Protein 3HNX (pdb70)

B-factor: mean 17.97, std 7.71, range [8.0, 51.41]

Sequence (108 aa):
HMSYADSSRNAVLTTNNGGRTLRAECRNADGNWVTSELDLDTIIGNNDGHFQWGGQNFTETAEDIRRFHPKEGAAEQQPILLRARLRRDCNGEFFHDRDVNLNRIQNVNGRLVVFQ

Foldseek 3Di:
DWFQLVFWDDWAADDQLQKIWIFGQFPVRDTAIEIDGVQCAWDQAQFAIDGRHGDQVVFWADWGWDCQDDPRGFTKIWTFGAGPVGDTDIYIDTRRQFHQYRNYTHHD

Secondary structure (DSSP, 8-state):
---GGGGEEEEEEETTTTEEEEEEE-TTS-EEEEEEEGGGTEEEETTEEEET--BGGGGEEEEEEEEEETTTTEEEEEEEEE-TTS-EEEEEEEGGGSEEETTEEE--

CATH classification: 2.30.60.10

Nearest PDB structures (foldseek):
  2kjl-assembly1_A  TM=9.595E-01  e=1.717E-17  unclassified
  2jzk-assembly1_A  TM=8.738E-01  e=2.189E-11  Tuber borchii
  2pys-assembly1_B  TM=9.000E-01  e=5.312E-09  Nostoc ellipsosporum
  2jzl-assembly1_A  TM=8.671E-01  e=6.240E-10  Neurospora crassa
  2yhh-assembly1_A  TM=8.633E-01  e=1.992E-07  Microcystis aeruginosa

Structure (mmCIF, N/CA/C/O backbone):
data_3HNX
#
_entry.id   3HNX
#
_cell.length_a   45.506
_cell.length_b   46.204
_cell.length_c   50.377
_cell.angle_alpha   90.00
_cell.angle_beta   90.00
_cell.angle_gamma   90.00
#
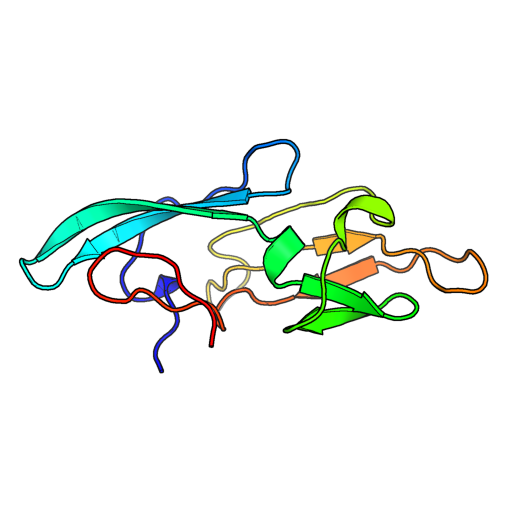_symmetry.space_group_name_H-M   'P 21 21 21'
#
loop_
_entity.id
_entity.type
_entity.pdbx_description
1 polymer 'Cyanovirin-N-like protein'
2 water water
#
loop_
_atom_site.group_PDB
_atom_site.id
_atom_site.type_symbol
_atom_site.label_atom_id
_atom_site.label_alt_id
_atom_site.label_comp_id
_atom_site.label_asym_id
_atom_site.label_entity_id
_atom_site.label_seq_id
_atom_site.pdbx_PDB_ins_code
_atom_site.Cartn_x
_atom_site.Cartn_y
_atom_site.Cartn_z
_atom_site.occupancy
_atom_site.B_iso_or_equiv
_atom_site.auth_seq_id
_atom_site.auth_comp_id
_atom_site.auth_asym_id
_atom_site.auth_atom_id
_atom_site.pdbx_PDB_model_num
ATOM 1 N N . HIS A 1 3 ? -16.432 28.950 2.093 1.00 37.52 0 HIS A N 1
ATOM 2 C CA . HIS A 1 3 ? -15.071 28.331 1.990 1.00 36.22 0 HIS A CA 1
ATOM 3 C C . HIS A 1 3 ? -14.571 27.749 3.317 1.00 36.37 0 HIS A C 1
ATOM 4 O O . HIS A 1 3 ? -14.762 26.560 3.601 1.00 38.48 0 HIS A O 1
ATOM 11 N N . MET A 1 4 ? -13.896 28.581 4.105 1.00 34.54 1 MET A N 1
ATOM 12 C CA . MET A 1 4 ? -13.195 28.133 5.306 1.00 32.13 1 MET A CA 1
ATOM 13 C C . MET A 1 4 ? -11.986 27.241 5.027 1.00 27.82 1 MET A C 1
ATOM 14 O O . MET A 1 4 ? -12.133 26.110 4.576 1.00 26.23 1 MET A O 1
ATOM 19 N N . SER A 1 5 ? -10.810 27.721 5.416 1.00 25.91 2 SER A N 1
ATOM 20 C CA . SER A 1 5 ? -9.605 26.899 5.470 1.00 22.17 2 SER A CA 1
ATOM 21 C C . SER A 1 5 ? -9.840 25.578 6.234 1.00 19.16 2 SER A C 1
ATOM 22 O O . SER A 1 5 ? -10.448 25.580 7.309 1.00 19.57 2 SER A O 1
ATOM 25 N N . TYR A 1 6 ? -9.299 24.464 5.735 1.00 16.79 3 TYR A N 1
ATOM 26 C CA . TYR A 1 6 ? -9.272 23.230 6.541 1.00 14.78 3 TYR A CA 1
ATOM 27 C C . TYR A 1 6 ? -8.664 23.523 7.914 1.00 13.28 3 TYR A C 1
ATOM 28 O O . TYR A 1 6 ? -9.013 22.890 8.891 1.00 13.46 3 TYR A O 1
ATOM 37 N N . ALA A 1 7 ? -7.749 24.484 7.992 1.00 14.08 4 ALA A N 1
ATOM 38 C CA . ALA A 1 7 ? -6.996 24.655 9.230 1.00 14.97 4 ALA A CA 1
ATOM 39 C C . ALA A 1 7 ? -7.877 25.198 10.344 1.00 16.62 4 ALA A C 1
ATOM 40 O O . ALA A 1 7 ? -7.563 24.996 11.512 1.00 20.50 4 ALA A O 1
ATOM 42 N N . ASP A 1 8 ? -9.042 25.744 9.987 1.00 15.36 5 ASP A N 1
ATOM 43 C CA . ASP A 1 8 ? -9.976 26.286 10.981 1.00 16.47 5 ASP A CA 1
ATOM 44 C C . ASP A 1 8 ? -10.763 25.208 11.712 1.00 16.17 5 ASP A C 1
ATOM 45 O O . ASP A 1 8 ? -11.436 25.492 12.713 1.00 18.65 5 ASP A O 1
ATOM 50 N N . SER A 1 9 ? -10.683 23.975 11.224 1.00 14.19 6 SER A N 1
ATOM 51 C CA . SER A 1 9 ? -11.464 22.876 11.799 1.00 14.91 6 SER A CA 1
ATOM 52 C C . SER A 1 9 ? -10.653 21.582 11.769 1.00 14.06 6 SER A C 1
ATOM 53 O O . SER A 1 9 ? -11.207 20.482 11.798 1.00 15.12 6 SER A O 1
ATOM 56 N N . SER A 1 10 ? -9.337 21.726 11.782 1.00 15.13 7 SER A N 1
ATOM 57 C CA . SER A 1 10 ? -8.454 20.577 11.744 1.00 14.05 7 SER A CA 1
ATOM 58 C C . SER A 1 10 ? -7.360 20.803 12.759 1.00 14.33 7 SER A C 1
ATOM 59 O O . SER A 1 10 ? -7.174 21.917 13.256 1.00 17.23 7 SER A O 1
ATOM 62 N N . ARG A 1 11 ? -6.586 19.765 13.021 1.00 13.82 8 ARG A N 1
ATOM 63 C CA . ARG A 1 11 ? -5.464 19.890 13.941 1.00 14.13 8 ARG A CA 1
ATOM 64 C C . ARG A 1 11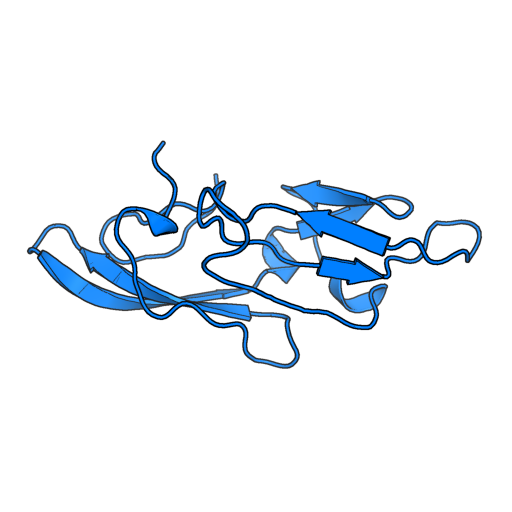 ? -4.353 18.931 13.539 1.00 13.54 8 ARG A C 1
ATOM 65 O O . ARG A 1 11 ? -4.576 17.976 12.766 1.00 14.28 8 ARG A O 1
ATOM 73 N N . ASN A 1 12 ? -3.171 19.194 14.076 1.00 13.49 9 ASN A N 1
ATOM 74 C CA . ASN A 1 12 ? -2.033 18.292 13.964 1.00 13.18 9 ASN A CA 1
ATOM 75 C C . ASN A 1 12 ? -1.559 18.041 12.528 1.00 12.75 9 ASN A C 1
ATOM 76 O O . ASN A 1 12 ? -0.962 17.016 12.232 1.00 14.41 9 ASN A O 1
ATOM 81 N N . ALA A 1 13 ? -1.737 19.016 11.651 1.00 11.74 10 ALA A N 1
ATOM 82 C CA . ALA A 1 13 ? -1.383 18.796 10.256 1.00 11.23 10 ALA A CA 1
ATOM 83 C C . ALA A 1 13 ? 0.127 18.643 10.078 1.00 10.56 10 ALA A C 1
ATOM 84 O O . ALA A 1 13 ? 0.915 19.372 10.689 1.00 11.19 10 ALA A O 1
ATOM 86 N N . VAL A 1 14 ? 0.518 17.703 9.223 1.00 10.14 11 VAL A N 1
ATOM 87 C CA . VAL A 1 14 ? 1.921 17.497 8.859 1.00 10.21 11 VAL A CA 1
ATOM 88 C C . VAL A 1 14 ? 1.982 17.104 7.391 1.00 8.93 11 VAL A C 1
ATOM 89 O O . VAL A 1 14 ? 0.975 16.685 6.814 1.00 10.77 11 VAL A O 1
ATOM 93 N N . LEU A 1 15 ? 3.165 17.183 6.785 1.00 9.13 12 LEU A N 1
ATOM 94 C CA . LEU A 1 15 ? 3.381 16.476 5.534 1.00 10.20 12 LEU A CA 1
ATOM 95 C C . LEU A 1 15 ? 3.924 15.086 5.789 1.00 11.11 12 LEU A C 1
ATOM 96 O O . LEU A 1 15 ? 4.563 14.842 6.811 1.00 12.90 12 LEU A O 1
ATOM 101 N N A THR A 1 16 ? 3.750 14.208 4.809 0.50 10.36 13 THR A N 1
ATOM 102 N N B THR A 1 16 ? 3.613 14.157 4.886 0.50 12.22 13 THR A N 1
ATOM 103 C CA A THR A 1 16 ? 4.321 12.876 4.854 0.50 11.57 13 THR A CA 1
ATOM 104 C CA B THR A 1 16 ? 4.236 12.837 4.875 0.50 13.77 13 THR A CA 1
ATOM 105 C C A THR A 1 16 ? 4.561 12.425 3.411 0.50 11.42 13 THR A C 1
ATOM 106 C C B THR A 1 16 ? 4.757 12.541 3.470 0.50 13.11 13 THR A C 1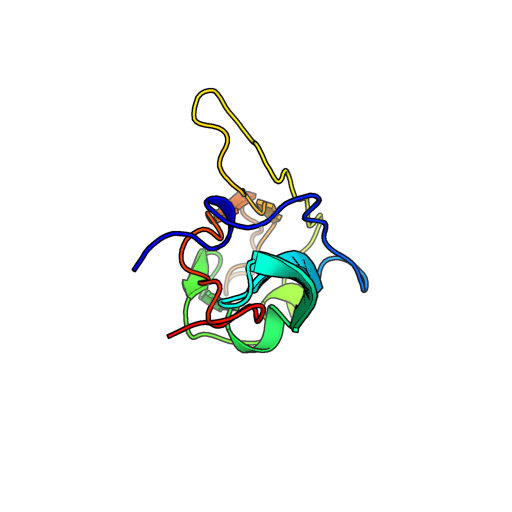
ATOM 107 O O A THR A 1 16 ? 4.291 13.176 2.463 0.50 10.46 13 THR A O 1
ATOM 108 O O B THR A 1 16 ? 4.704 13.397 2.582 0.50 11.45 13 THR A O 1
ATOM 115 N N A ASN A 1 17 ? 5.135 11.240 3.246 0.50 11.86 14 ASN A N 1
ATOM 116 N N B ASN A 1 17 ? 5.230 11.318 3.260 0.50 13.94 14 ASN A N 1
ATOM 117 C CA A ASN A 1 17 ? 5.545 10.747 1.928 0.50 12.87 14 ASN A CA 1
ATOM 118 C CA B ASN A 1 17 ? 5.474 10.820 1.909 0.50 15.12 14 ASN A CA 1
ATOM 119 C C A ASN A 1 17 ? 6.509 11.676 1.208 0.50 13.29 14 ASN A C 1
ATOM 120 C C B ASN A 1 17 ? 6.511 11.682 1.192 0.50 14.90 14 ASN A C 1
ATOM 121 O O A ASN A 1 17 ? 6.297 12.046 0.056 0.50 14.16 14 ASN A O 1
ATOM 122 O O B ASN A 1 17 ? 6.354 12.013 0.020 0.50 15.49 14 ASN A O 1
ATOM 131 N N . GLY A 1 18 ? 7.541 12.104 1.923 1.00 15.09 15 GLY A N 1
ATOM 132 C CA . GLY A 1 18 ? 8.593 12.923 1.337 1.00 16.59 15 GLY A CA 1
ATOM 133 C C . GLY A 1 18 ? 8.167 14.345 1.016 1.00 16.31 15 GLY A C 1
ATOM 134 O O . GLY A 1 18 ? 8.760 15.002 0.171 1.00 20.58 15 GLY A O 1
ATOM 135 N N . GLY A 1 19 ? 7.158 14.839 1.720 1.00 16.86 16 GLY A N 1
ATOM 136 C CA . GLY A 1 19 ? 6.660 16.190 1.514 1.00 16.13 16 GLY A CA 1
ATOM 137 C C . GLY A 1 19 ? 5.580 16.275 0.450 1.00 14.00 16 GLY A C 1
ATOM 138 O O . GLY A 1 19 ? 5.173 17.363 0.073 1.00 17.83 16 GLY A O 1
ATOM 139 N N . ARG A 1 20 ? 5.041 15.122 0.043 1.00 13.35 17 ARG A N 1
ATOM 140 C CA . ARG A 1 20 ? 4.081 15.061 -1.052 1.00 13.94 17 ARG A CA 1
ATOM 141 C C . ARG A 1 20 ? 2.615 15.054 -0.606 1.00 11.70 17 ARG A C 1
ATOM 142 O O . ARG A 1 20 ? 1.729 15.383 -1.381 1.00 14.88 17 ARG A O 1
ATOM 150 N N . THR A 1 21 ? 2.363 14.651 0.634 1.00 10.34 18 THR A N 1
ATOM 151 C CA . THR A 1 21 ? 1.016 14.368 1.131 1.00 10.45 18 THR A CA 1
ATOM 152 C C . THR A 1 21 ? 0.736 15.190 2.372 1.00 9.28 18 THR A C 1
ATOM 153 O O . THR A 1 21 ? 1.556 15.211 3.306 1.00 10.64 18 THR A O 1
ATOM 157 N N . LEU A 1 22 ? -0.373 15.928 2.365 1.00 8.89 19 LEU A N 1
ATOM 158 C CA . LEU A 1 22 ? -0.844 16.576 3.584 1.00 8.46 19 LEU A CA 1
ATOM 159 C C . LEU A 1 22 ? -1.676 15.588 4.403 1.00 8.00 19 LEU A C 1
ATOM 160 O O . LEU A 1 22 ? -2.558 14.928 3.847 1.00 10.15 19 LEU A O 1
ATOM 165 N N . ARG A 1 23 ? -1.380 15.474 5.691 1.00 8.91 20 ARG A N 1
ATOM 166 C CA . ARG A 1 23 ? -2.131 14.565 6.571 1.00 9.83 20 ARG A CA 1
ATOM 167 C C . ARG A 1 23 ? -2.577 15.399 7.760 1.00 9.40 20 ARG A C 1
ATOM 168 O O . ARG A 1 23 ? -1.759 16.078 8.369 1.00 11.34 20 ARG A O 1
ATOM 176 N N . ALA A 1 24 ? -3.871 15.361 8.077 1.00 9.14 21 ALA A N 1
ATOM 177 C CA . ALA A 1 24 ? -4.411 16.165 9.183 1.00 10.28 21 ALA A CA 1
ATOM 178 C C . ALA A 1 24 ? -5.529 15.434 9.898 1.00 11.41 21 ALA A C 1
ATOM 179 O O . ALA A 1 24 ? -6.117 14.499 9.366 1.00 11.82 21 ALA A O 1
ATOM 181 N N . GLU A 1 25 ? -5.851 15.889 11.102 1.00 11.84 22 GLU A N 1
ATOM 182 C CA . GLU A 1 25 ? -7.041 15.409 11.797 1.00 13.37 22 GLU A CA 1
ATOM 183 C C . GLU A 1 25 ? -8.150 16.449 11.635 1.00 12.79 22 GLU A C 1
ATOM 184 O O . GLU A 1 25 ? -7.941 17.617 11.969 1.00 14.96 22 GLU A O 1
ATOM 190 N N . CYS A 1 26 ? -9.250 16.068 10.977 1.00 14.07 23 CYS A N 1
ATOM 191 C CA . CYS A 1 26 ? -10.278 17.016 10.535 1.00 15.71 23 CYS A CA 1
ATOM 192 C C . CYS A 1 26 ? -11.572 16.697 11.288 1.00 15.03 23 CYS A C 1
ATOM 193 O O . CYS A 1 26 ? -12.013 15.538 11.313 1.00 17.21 23 CYS A O 1
ATOM 196 N N . ARG A 1 27 ? -12.207 17.706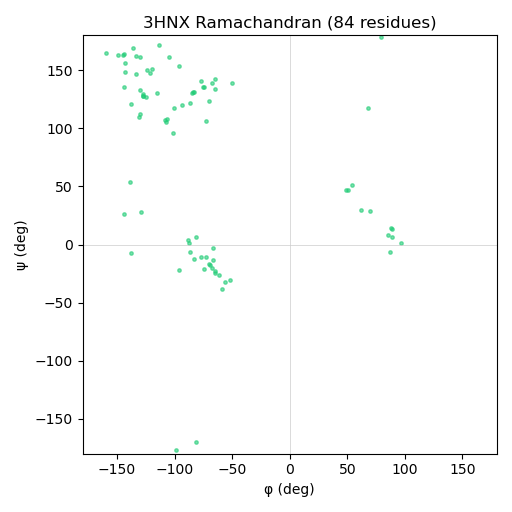 11.878 1.00 14.27 24 ARG A N 1
ATOM 197 C CA . ARG A 1 27 ? -13.462 17.467 12.580 1.00 15.06 24 ARG A CA 1
ATOM 198 C C . ARG A 1 27 ? -14.570 17.264 11.559 1.00 15.35 24 ARG A C 1
ATOM 199 O O . ARG A 1 27 ? -14.665 18.004 10.592 1.00 17.41 24 ARG A O 1
ATOM 207 N N . ASN A 1 28 ? -15.419 16.258 11.761 1.00 15.44 25 ASN A N 1
ATOM 208 C CA . ASN A 1 28 ? -16.529 16.031 10.820 1.00 17.21 25 ASN A CA 1
ATOM 209 C C . ASN A 1 28 ? -17.851 16.602 11.325 1.00 18.64 25 ASN A C 1
ATOM 210 O O . ASN A 1 28 ? -17.879 17.270 12.362 1.00 20.26 25 ASN A O 1
ATOM 215 N N . ALA A 1 29 ? -18.930 16.392 10.567 1.00 19.94 26 ALA A N 1
ATOM 216 C CA . ALA A 1 29 ? -20.211 17.015 10.890 1.00 21.83 26 ALA A CA 1
ATOM 217 C C . ALA A 1 29 ? -20.903 16.395 12.106 1.00 22.26 26 ALA A C 1
ATOM 218 O O . ALA A 1 29 ? -21.829 17.002 12.655 1.00 24.10 26 ALA A O 1
ATOM 220 N N . ASP A 1 30 ? -20.384 15.260 12.578 1.00 22.34 27 ASP A N 1
ATOM 221 C CA . ASP A 1 30 ? -20.800 14.644 13.845 1.00 23.91 27 ASP A CA 1
ATOM 222 C C . ASP A 1 30 ? -19.993 15.227 15.009 1.00 24.85 27 ASP A C 1
ATOM 223 O O . ASP A 1 30 ? -20.235 14.906 16.178 1.00 26.99 27 ASP A O 1
ATOM 228 N N . GLY A 1 31 ? -19.001 16.050 14.684 1.00 24.19 28 GLY A N 1
ATOM 229 C CA . GLY A 1 31 ? -18.093 16.586 15.691 1.00 23.90 28 GLY A CA 1
ATOM 230 C C . GLY A 1 31 ? -16.901 15.715 16.053 1.00 24.34 28 GLY A C 1
ATOM 231 O O . GLY A 1 31 ? -16.164 16.038 16.987 1.00 25.92 28 GLY A O 1
ATOM 232 N N . ASN A 1 32 ? -16.687 14.627 15.310 1.00 21.56 29 ASN A N 1
ATOM 233 C CA . ASN A 1 32 ? -15.599 13.703 15.601 1.00 22.88 29 ASN A CA 1
ATOM 234 C C . ASN A 1 32 ? -14.381 14.012 14.739 1.00 21.16 29 ASN A C 1
ATOM 235 O O . ASN A 1 32 ? -14.520 14.535 13.641 1.00 20.37 29 ASN A O 1
ATOM 240 N N . TRP A 1 33 ? -13.204 13.652 15.236 1.00 21.09 30 TRP A N 1
ATOM 241 C CA . TRP A 1 33 ? -11.955 13.799 14.487 1.00 19.47 30 TRP A CA 1
ATOM 242 C C . TRP A 1 33 ? -11.680 12.628 13.552 1.00 20.87 30 TRP A C 1
ATOM 243 O O . TRP A 1 33 ? -11.697 11.465 13.967 1.00 24.13 30 TRP A O 1
ATOM 254 N N . VAL A 1 34 ? -11.368 12.957 12.303 1.00 18.81 31 VAL A N 1
ATOM 255 C CA . VAL A 1 34 ? -11.172 11.968 11.263 1.00 17.66 31 VAL A CA 1
ATOM 256 C C . VAL A 1 34 ? -9.812 12.264 10.621 1.00 15.39 31 VAL A C 1
ATOM 257 O O . VAL A 1 34 ? -9.550 13.390 10.182 1.00 15.96 31 VAL A O 1
ATOM 261 N N . THR A 1 35 ? -8.948 11.259 10.523 1.00 13.72 32 THR A N 1
ATOM 262 C CA . THR A 1 35 ? -7.651 11.489 9.896 1.00 14.75 32 THR A CA 1
ATOM 263 C C . THR A 1 35 ? -7.794 11.389 8.397 1.00 14.94 32 THR A C 1
ATOM 264 O O . THR A 1 35 ? -8.408 10.436 7.886 1.00 17.94 32 THR A O 1
ATOM 268 N N . SER A 1 36 ? -7.248 12.379 7.704 1.00 12.06 33 SER A N 1
ATOM 269 C CA . SER A 1 36 ? -7.462 12.553 6.259 1.00 12.96 33 SER A CA 1
ATOM 270 C C . SER A 1 36 ? -6.097 12.807 5.638 1.00 11.95 33 SER A C 1
ATOM 271 O O . SER A 1 36 ? -5.247 13.470 6.254 1.00 12.16 33 SER A O 1
ATOM 274 N N . GLU A 1 37 ? -5.916 12.341 4.406 1.00 11.93 34 GLU A N 1
ATOM 275 C CA . GLU A 1 37 ? -4.754 12.682 3.601 1.00 12.16 34 GLU A CA 1
ATOM 276 C C . GLU A 1 37 ? -5.180 13.286 2.279 1.00 11.61 34 GLU A C 1
ATOM 277 O O . GLU A 1 37 ? -6.210 12.896 1.709 1.00 12.86 34 GLU A O 1
ATOM 283 N N . LEU A 1 38 ? -4.331 14.157 1.743 1.00 10.62 35 LEU A N 1
ATOM 284 C CA . LEU A 1 38 ? -4.512 14.704 0.404 1.00 10.57 35 LEU A CA 1
ATOM 285 C C . LEU A 1 38 ? -3.152 14.735 -0.293 1.00 10.64 35 LEU A C 1
ATOM 286 O O . LEU A 1 38 ? -2.206 15.314 0.231 1.00 11.52 35 LEU A O 1
ATOM 291 N N . ASP A 1 39 ? -3.052 14.040 -1.420 1.00 11.00 36 ASP A N 1
ATOM 292 C CA . ASP A 1 39 ? -1.842 13.995 -2.232 1.00 11.53 36 ASP A CA 1
ATOM 293 C C . ASP A 1 39 ? -1.675 15.345 -2.936 1.00 10.64 36 ASP A C 1
ATOM 294 O O . ASP A 1 39 ? -2.419 15.669 -3.849 1.00 12.63 36 ASP A O 1
ATOM 299 N N . LEU A 1 40 ? -0.729 16.155 -2.476 1.00 10.33 37 LEU A N 1
ATOM 300 C CA . LEU A 1 40 ? -0.587 17.505 -3.005 1.00 10.37 37 LEU A CA 1
ATOM 301 C C . LEU A 1 40 ? -0.195 17.534 -4.477 1.00 10.44 37 LEU A C 1
ATOM 302 O O . LEU A 1 40 ? -0.479 18.509 -5.172 1.00 11.24 37 LEU A O 1
ATOM 307 N N . ASP A 1 41 ? 0.442 16.473 -4.962 1.00 10.83 38 ASP A N 1
ATOM 308 C CA . ASP A 1 41 ? 0.774 16.413 -6.384 1.00 11.91 38 ASP A CA 1
ATOM 309 C C . ASP A 1 41 ? -0.456 16.317 -7.285 1.00 11.67 38 ASP A C 1
ATOM 310 O O . ASP A 1 41 ? -0.351 16.542 -8.485 1.00 14.69 38 ASP A O 1
ATOM 315 N N . THR A 1 42 ? -1.620 16.035 -6.715 1.00 11.70 39 THR A N 1
ATOM 316 C CA . THR A 1 42 ? -2.826 15.981 -7.538 1.00 13.07 39 THR A CA 1
ATOM 317 C C . THR A 1 42 ? -3.432 17.372 -7.765 1.00 13.59 39 THR A C 1
ATOM 318 O O . THR A 1 42 ? -4.301 17.534 -8.620 1.00 15.71 39 THR A O 1
ATOM 322 N N . ILE A 1 43 ? -2.972 18.367 -7.005 1.00 11.70 40 ILE A N 1
ATOM 323 C CA . ILE A 1 43 ? -3.631 19.666 -6.974 1.00 12.35 40 ILE A CA 1
ATOM 324 C C . ILE A 1 43 ? -2.691 20.868 -6.989 1.00 11.65 40 ILE A C 1
ATOM 325 O O . ILE A 1 43 ? -3.155 21.993 -7.112 1.00 13.19 40 ILE A O 1
ATOM 330 N N . ILE A 1 44 ? -1.381 20.625 -6.886 1.00 11.45 41 ILE A N 1
ATOM 331 C CA . ILE A 1 44 ? -0.405 21.701 -6.970 1.00 11.11 41 ILE A CA 1
ATOM 332 C C . ILE A 1 44 ? 0.632 21.366 -8.017 1.00 11.28 41 ILE A C 1
ATOM 333 O O . ILE A 1 44 ? 1.245 20.291 -7.972 1.00 11.89 41 ILE A O 1
ATOM 338 N N . GLY A 1 45 ? 0.874 22.320 -8.914 1.00 10.85 42 GLY A N 1
ATOM 339 C CA . GLY A 1 45 ? 1.935 22.200 -9.895 1.00 12.02 42 GLY A CA 1
ATOM 340 C C . GLY A 1 45 ? 3.052 23.209 -9.681 1.00 10.59 42 GLY A C 1
ATOM 341 O O . GLY A 1 45 ? 2.931 24.140 -8.890 1.00 11.89 42 GLY A O 1
ATOM 342 N N . ASN A 1 46 ? 4.122 23.035 -10.446 1.00 11.87 43 ASN A N 1
ATOM 343 C CA . ASN A 1 46 ? 5.167 24.038 -10.583 1.00 12.80 43 ASN A CA 1
ATOM 344 C C . ASN A 1 46 ? 5.066 24.637 -11.982 1.00 13.44 43 ASN A C 1
ATOM 345 O O . ASN A 1 46 ? 5.367 23.969 -12.969 1.00 15.02 43 ASN A O 1
ATOM 350 N N . ASN A 1 47 ? 4.588 25.872 -12.056 1.00 13.15 44 ASN A N 1
ATOM 351 C CA . ASN A 1 47 ? 4.440 26.572 -13.313 1.00 13.81 44 ASN A CA 1
ATOM 352 C C . ASN A 1 47 ? 5.603 27.554 -13.454 1.00 12.76 44 ASN A C 1
ATOM 353 O O . ASN A 1 47 ? 5.565 28.630 -12.876 1.00 12.96 44 ASN A O 1
ATOM 358 N N . ASP A 1 48 ? 6.658 27.149 -14.162 1.00 13.43 45 ASP A N 1
ATOM 359 C CA . ASP A 1 48 ? 7.803 28.020 -14.434 1.00 13.03 45 ASP A CA 1
ATOM 360 C C . ASP A 1 48 ? 8.319 28.665 -13.152 1.00 11.57 45 ASP A C 1
ATOM 361 O O . ASP A 1 48 ? 8.605 29.866 -13.109 1.00 13.02 45 ASP A O 1
ATOM 366 N N . GLY A 1 49 ? 8.475 27.840 -12.116 1.00 10.94 46 GLY A N 1
ATOM 367 C CA . GLY A 1 49 ? 9.076 28.286 -10.870 1.00 10.84 46 GLY A CA 1
ATOM 368 C C . GLY A 1 49 ? 8.125 28.881 -9.843 1.00 10.22 46 GLY A C 1
ATOM 369 O O . GLY A 1 49 ? 8.597 29.346 -8.799 1.00 11.67 46 GLY A O 1
ATOM 370 N N . HIS A 1 50 ? 6.819 28.828 -10.108 1.00 11.71 47 HIS A N 1
ATOM 371 C CA . HIS A 1 50 ? 5.795 29.279 -9.159 1.00 11.20 47 HIS A CA 1
ATOM 372 C C . HIS A 1 50 ? 4.819 28.158 -8.812 1.00 11.14 47 HIS A C 1
ATOM 373 O O . HIS A 1 50 ? 4.468 27.349 -9.661 1.00 12.34 47 HIS A O 1
ATOM 380 N N . PHE A 1 51 ? 4.306 28.154 -7.584 1.00 11.44 48 PHE A N 1
ATOM 381 C CA . PHE A 1 51 ? 3.264 27.197 -7.242 1.00 11.17 48 PHE A CA 1
ATOM 382 C C . PHE A 1 51 ? 2.014 27.500 -8.070 1.00 11.29 48 PHE A C 1
ATOM 383 O O . PHE A 1 51 ? 1.665 28.661 -8.248 1.00 14.63 48 PHE A O 1
ATOM 391 N N . GLN A 1 52 ? 1.315 26.460 -8.509 1.00 12.67 49 GLN A N 1
ATOM 392 C CA . GLN A 1 52 ? 0.079 26.616 -9.260 1.00 12.92 49 GLN A CA 1
ATOM 393 C C . GLN A 1 52 ? -1.022 25.723 -8.663 1.00 12.44 49 GLN A C 1
ATOM 394 O O . GLN A 1 52 ? -0.998 24.491 -8.829 1.00 13.50 49 GLN A O 1
ATOM 400 N N . TRP A 1 53 ? -2.016 26.345 -8.028 1.00 13.22 50 TRP A N 1
ATOM 401 C CA . TRP A 1 53 ? -3.198 25.621 -7.584 1.00 14.37 50 TRP A CA 1
ATOM 402 C C . TRP A 1 53 ? -3.933 25.116 -8.811 1.00 15.00 50 TRP A C 1
ATOM 403 O O . TRP A 1 53 ? -4.158 25.886 -9.744 1.00 15.61 50 TRP A O 1
ATOM 414 N N . GLY A 1 54 ? -4.347 23.851 -8.797 1.00 14.15 51 GLY A N 1
ATOM 415 C CA . GLY A 1 54 ? -4.985 23.246 -9.959 1.00 15.41 51 GLY A CA 1
ATOM 416 C C . GLY A 1 54 ? -3.997 22.644 -10.944 1.00 15.08 51 GLY A C 1
ATOM 417 O O . GLY A 1 54 ? -4.401 21.994 -11.904 1.00 18.19 51 GLY A O 1
ATOM 418 N N . GLY A 1 55 ? -2.701 22.854 -10.713 1.00 14.81 52 GLY A N 1
ATOM 419 C CA . GLY A 1 55 ? -1.688 22.129 -11.452 1.00 14.15 52 GLY A CA 1
ATOM 420 C C . GLY A 1 55 ? -1.466 20.751 -10.850 1.00 13.86 52 GLY A C 1
ATOM 421 O O . GLY A 1 55 ? -2.229 20.312 -9.977 1.00 14.25 52 GLY A O 1
ATOM 422 N N . GLN A 1 56 ? -0.421 20.067 -11.311 1.00 14.08 53 GLN A N 1
ATOM 423 C CA . GLN A 1 56 ? -0.073 18.747 -10.799 1.00 13.70 53 GLN A CA 1
ATOM 424 C C . GLN A 1 56 ? 1.430 18.554 -10.726 1.00 13.48 53 GLN A C 1
ATOM 425 O O . GLN A 1 56 ? 2.192 19.194 -11.459 1.00 14.54 53 GLN A O 1
ATOM 431 N N . ASN A 1 57 ? 1.847 17.647 -9.851 1.00 13.18 54 ASN A N 1
ATOM 432 C CA . ASN A 1 57 ? 3.189 17.072 -9.887 1.00 12.76 54 ASN A CA 1
ATOM 433 C C . ASN A 1 57 ? 4.309 18.037 -9.510 1.00 12.34 54 ASN A C 1
ATOM 434 O O . ASN A 1 57 ? 5.455 17.835 -9.931 1.00 13.89 54 ASN A O 1
ATOM 439 N N . PHE A 1 58 ? 4.027 19.039 -8.667 1.00 11.27 55 PHE A N 1
ATOM 440 C CA . PHE A 1 58 ? 5.081 20.003 -8.308 1.00 11.67 55 PHE A CA 1
ATOM 441 C C . PHE A 1 58 ? 6.324 19.334 -7.710 1.00 11.11 55 PHE A C 1
ATOM 442 O O . PHE A 1 58 ? 7.422 19.860 -7.844 1.00 12.59 55 PHE A O 1
ATOM 450 N N . THR A 1 59 ? 6.159 18.228 -6.986 1.00 11.74 56 THR A N 1
ATOM 451 C CA . THR A 1 59 ? 7.290 17.706 -6.246 1.00 12.35 56 THR A CA 1
ATOM 452 C C . THR A 1 59 ? 8.406 17.239 -7.165 1.00 13.71 56 THR A C 1
ATOM 453 O O . THR A 1 59 ? 9.558 17.146 -6.745 1.00 16.19 56 THR A O 1
ATOM 457 N N . GLU A 1 60 ? 8.059 16.934 -8.410 1.00 14.00 57 GLU A N 1
ATOM 458 C CA . GLU A 1 60 ? 9.030 16.389 -9.353 1.00 15.46 57 GLU A CA 1
ATOM 459 C C . GLU A 1 60 ? 10.103 17.410 -9.722 1.00 15.30 57 GLU A C 1
ATOM 460 O O . GLU A 1 60 ? 11.162 17.041 -10.219 1.00 18.30 57 GLU A O 1
ATOM 466 N N . THR A 1 61 ? 9.814 18.694 -9.513 1.00 14.07 58 THR A N 1
ATOM 467 C CA . THR A 1 61 ? 10.736 19.764 -9.899 1.00 14.45 58 THR A CA 1
ATOM 468 C C . THR A 1 61 ? 10.961 20.719 -8.722 1.00 13.68 58 THR A C 1
ATOM 469 O O . THR A 1 61 ? 11.295 21.900 -8.911 1.00 14.61 58 THR A O 1
ATOM 473 N N . ALA A 1 62 ? 10.826 20.168 -7.513 1.00 13.66 59 ALA A N 1
ATOM 474 C CA . ALA A 1 62 ? 11.004 20.913 -6.269 1.00 13.10 59 ALA A CA 1
ATOM 475 C C . ALA A 1 62 ? 12.131 20.309 -5.448 1.00 13.71 59 ALA A C 1
ATOM 476 O O . ALA A 1 62 ? 12.305 19.085 -5.439 1.00 17.24 59 ALA A O 1
ATOM 478 N N . GLU A 1 63 ? 12.791 21.149 -4.655 1.00 13.25 60 GLU A N 1
ATOM 479 C CA . GLU A 1 63 ? 13.742 20.681 -3.654 1.00 13.68 60 GLU A CA 1
ATOM 480 C C . GLU A 1 63 ? 13.429 21.340 -2.313 1.00 13.32 60 GLU A C 1
ATOM 481 O O . GLU A 1 63 ? 12.775 22.388 -2.264 1.00 13.03 60 GLU A O 1
ATOM 487 N N . ASP A 1 64 ? 13.928 20.749 -1.235 1.00 13.69 61 ASP A N 1
ATOM 488 C CA . ASP A 1 64 ? 13.847 21.365 0.093 1.00 14.32 61 ASP A CA 1
ATOM 489 C C . ASP A 1 64 ? 12.411 21.743 0.468 1.00 12.91 61 ASP A C 1
ATOM 490 O O . ASP A 1 64 ? 12.148 22.859 0.939 1.00 13.52 61 ASP A O 1
ATOM 495 N N . ILE A 1 65 ? 11.497 20.778 0.327 1.00 11.67 62 ILE A N 1
ATOM 496 C CA . ILE A 1 65 ? 10.115 20.997 0.738 1.00 12.37 62 ILE A CA 1
ATOM 497 C C . ILE A 1 65 ? 10.038 21.061 2.260 1.00 12.41 62 ILE A C 1
ATOM 498 O O . ILE A 1 65 ? 10.576 20.194 2.958 1.00 14.03 62 ILE A O 1
ATOM 503 N N A ARG A 1 66 ? 9.358 22.108 2.754 0.50 11.67 63 ARG A N 1
ATOM 504 N N B ARG A 1 66 ? 9.381 22.084 2.780 0.50 12.38 63 ARG A N 1
ATOM 505 C CA A ARG A 1 66 ? 9.262 22.456 4.198 0.50 12.04 63 ARG A CA 1
ATOM 506 C CA B ARG A 1 66 ? 9.091 22.084 4.199 0.50 12.68 63 ARG A CA 1
ATOM 507 C C A ARG A 1 66 ? 7.812 22.878 4.512 0.50 10.69 63 ARG A C 1
ATOM 508 C C B ARG A 1 66 ? 7.691 22.570 4.412 0.50 10.91 63 ARG A C 1
ATOM 509 O O A ARG A 1 66 ? 7.219 23.615 3.732 0.50 10.63 63 ARG A O 1
ATOM 510 O O B ARG A 1 66 ? 7.046 23.093 3.501 0.50 9.76 63 ARG A O 1
ATOM 525 N N . PHE A 1 67 ? 7.255 22.458 5.653 1.00 10.07 64 PHE A N 1
ATOM 526 C CA . PHE A 1 67 ? 5.890 22.816 6.006 1.00 10.78 64 PHE A CA 1
ATOM 527 C C . PHE A 1 67 ? 5.842 23.291 7.441 1.00 10.10 64 PHE A C 1
ATOM 528 O O . PHE A 1 67 ? 6.494 22.726 8.309 1.00 12.37 64 PHE A O 1
ATOM 536 N N . HIS A 1 68 ? 5.093 24.358 7.672 1.00 10.44 65 HIS A N 1
ATOM 537 C CA . HIS A 1 68 ? 4.824 24.820 9.027 1.00 10.58 65 HIS A CA 1
ATOM 538 C C . HIS A 1 68 ? 3.321 25.012 9.109 1.00 10.34 65 HIS A C 1
ATOM 539 O O . HIS A 1 68 ? 2.784 25.881 8.429 1.00 11.76 65 HIS A O 1
ATOM 546 N N . PRO A 1 69 ? 2.633 24.180 9.909 1.00 10.50 66 PRO A N 1
ATOM 547 C CA . PRO A 1 69 ? 1.170 24.213 9.917 1.00 11.61 66 PRO A CA 1
ATOM 548 C C . PRO A 1 69 ? 0.591 25.478 10.530 1.00 11.37 66 PRO A C 1
ATOM 549 O O . PRO A 1 69 ? -0.592 25.763 10.316 1.00 13.63 66 PRO A O 1
ATOM 553 N N . LYS A 1 70 ? 1.408 26.217 11.296 1.00 11.28 67 LYS A N 1
ATOM 554 C CA . LYS A 1 70 ? 0.947 27.405 12.016 1.00 12.31 67 LYS A CA 1
ATOM 555 C C . LYS A 1 70 ? 2.000 28.508 11.917 1.00 11.94 67 LYS A C 1
ATOM 556 O O . LYS A 1 70 ? 2.434 29.087 12.917 1.00 13.67 67 LYS A O 1
ATOM 562 N N . GLU A 1 71 ? 2.393 28.834 10.695 1.00 12.59 68 GLU A N 1
ATOM 563 C CA . GLU A 1 71 ? 3.493 29.775 10.494 1.00 11.93 68 GLU A CA 1
ATOM 564 C C . GLU A 1 71 ? 3.058 31.202 10.724 1.00 12.34 68 GLU A C 1
ATOM 565 O O . GLU A 1 71 ? 1.984 31.609 10.292 1.00 12.94 68 GLU A O 1
ATOM 571 N N . GLY A 1 72 ? 3.936 31.984 11.350 1.00 12.49 69 GLY A N 1
ATOM 572 C CA . GLY A 1 72 ? 3.775 33.427 11.394 1.00 13.92 69 GLY A CA 1
ATOM 573 C C . GLY A 1 72 ? 2.771 33.884 12.438 1.00 13.68 69 GLY A C 1
ATOM 574 O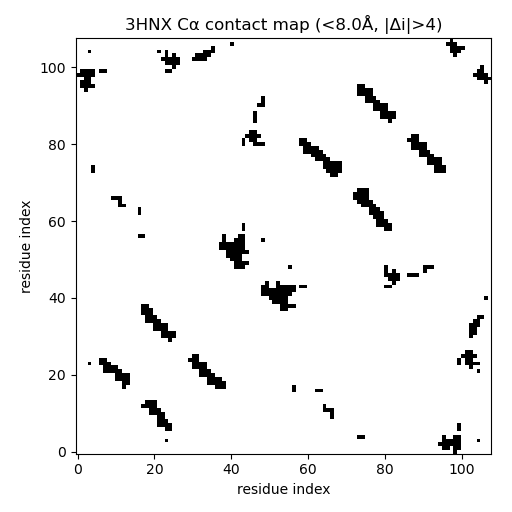 O . GLY A 1 72 ? 2.182 33.085 13.169 1.00 14.34 69 GLY A O 1
ATOM 575 N N . ALA A 1 73 ? 2.610 35.196 12.533 1.00 14.61 70 ALA A N 1
ATOM 576 C CA . ALA A 1 73 ? 1.721 35.776 13.513 1.00 15.13 70 ALA A CA 1
ATOM 577 C C . ALA A 1 73 ? 0.288 35.269 13.330 1.00 15.38 70 ALA A C 1
ATOM 578 O O . ALA A 1 73 ? -0.392 34.961 14.318 1.00 16.79 70 ALA A O 1
ATOM 580 N N . ALA A 1 74 ? -0.146 35.097 12.081 1.00 15.43 71 ALA A N 1
ATOM 5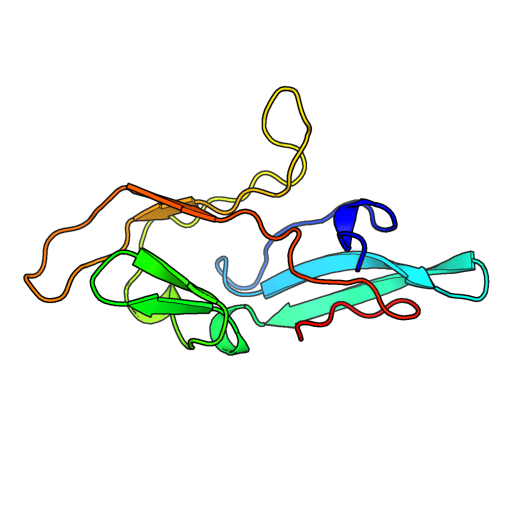81 C CA . ALA A 1 74 ? -1.512 34.651 11.779 1.00 16.95 71 ALA A CA 1
ATOM 582 C C . ALA A 1 74 ? -1.665 33.130 11.729 1.00 14.71 71 ALA A C 1
ATOM 583 O O . ALA A 1 74 ? -2.749 32.630 11.425 1.00 17.07 71 ALA A O 1
ATOM 585 N N . GLU A 1 75 ? -0.596 32.392 12.028 1.00 14.01 72 GLU A N 1
ATOM 586 C CA . GLU A 1 75 ? -0.698 30.942 12.204 1.00 12.03 72 GLU A CA 1
ATOM 587 C C . GLU A 1 75 ? -1.339 30.247 10.991 1.00 12.87 72 GLU A C 1
ATOM 588 O O . GLU A 1 75 ? -2.382 29.577 11.107 1.00 15.43 72 GLU A O 1
ATOM 594 N N A GLN A 1 76 ? -0.703 30.397 9.831 0.50 12.76 73 GLN A N 1
ATOM 595 N N B GLN A 1 76 ? -0.633 30.330 9.865 0.50 12.69 73 GLN A N 1
ATOM 596 C CA A GLN A 1 76 ? -1.215 29.836 8.581 0.50 13.04 73 GLN A CA 1
ATOM 597 C CA B GLN A 1 76 ? -1.116 29.854 8.573 0.50 12.97 73 GLN A CA 1
ATOM 598 C C A GLN A 1 76 ? -0.385 28.640 8.132 0.50 12.01 73 GLN A C 1
ATOM 599 C C B GLN A 1 76 ? -0.355 28.600 8.155 0.50 12.04 73 GLN A C 1
ATOM 600 O O A GLN A 1 76 ? 0.822 28.595 8.381 0.50 11.84 73 GLN A O 1
ATOM 601 O O B GLN A 1 76 ? 0.830 28.461 8.469 0.50 12.73 73 GLN A O 1
ATOM 612 N N . PRO A 1 77 ? -1.010 27.721 7.375 1.00 11.18 74 PRO A N 1
ATOM 613 C CA . PRO A 1 77 ? -0.346 26.493 6.946 1.00 11.25 74 PRO A CA 1
ATOM 614 C C . PRO A 1 77 ? 0.482 26.730 5.685 1.00 10.20 74 PRO A C 1
ATOM 615 O O . PRO A 1 77 ? -0.053 26.727 4.580 1.00 12.41 74 PRO A O 1
ATOM 619 N N . ILE A 1 78 ? 1.763 27.025 5.874 1.00 9.76 75 ILE A N 1
ATOM 620 C CA . ILE A 1 78 ? 2.615 27.471 4.779 1.00 9.79 75 ILE A CA 1
ATOM 621 C C . ILE A 1 78 ? 3.570 26.362 4.315 1.00 10.06 75 ILE A C 1
ATOM 622 O O . ILE A 1 78 ? 4.369 25.827 5.097 1.00 10.33 75 ILE A O 1
ATOM 627 N N A LEU A 1 79 ? 3.441 25.964 3.055 0.50 10.58 76 LEU A N 1
ATOM 628 N N B LEU A 1 79 ? 3.455 26.049 3.026 0.50 10.32 76 LEU A N 1
ATOM 629 C CA A LEU A 1 79 ? 4.399 25.049 2.449 0.50 10.56 76 LEU A CA 1
ATOM 630 C CA B LEU A 1 79 ? 4.303 25.107 2.307 0.50 10.09 76 LEU A CA 1
ATOM 631 C C A LEU A 1 79 ? 5.409 25.842 1.632 0.50 10.72 76 LEU A C 1
ATOM 632 C C B LEU A 1 79 ? 5.420 25.924 1.641 0.50 10.46 76 LEU A C 1
ATOM 633 O O A LEU A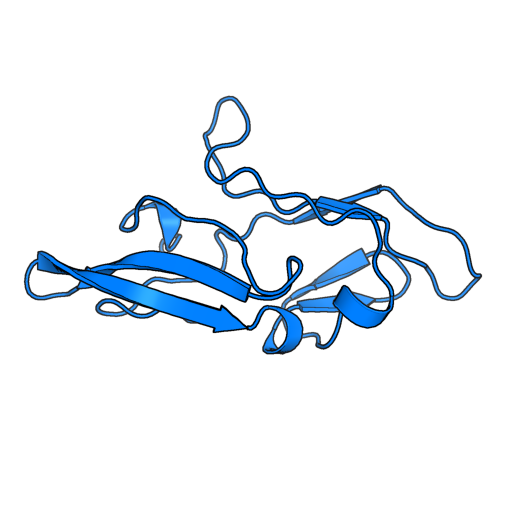 1 79 ? 5.043 26.737 0.870 0.50 10.11 76 LEU A O 1
ATOM 634 O O B LEU A 1 79 ? 5.136 26.936 1.000 0.50 10.47 76 LEU A O 1
ATOM 643 N N . ARG A 1 80 ? 6.682 25.536 1.847 1.00 10.50 77 ARG A N 1
ATOM 644 C CA . ARG A 1 80 ? 7.784 26.192 1.160 1.00 10.86 77 ARG A CA 1
ATOM 645 C C . ARG A 1 80 ? 8.588 25.176 0.373 1.00 10.59 77 ARG A C 1
ATOM 646 O O . ARG A 1 80 ? 8.730 24.026 0.776 1.00 11.69 77 ARG A O 1
ATOM 654 N N . ALA A 1 81 ? 9.162 25.624 -0.735 1.00 10.30 78 ALA A N 1
ATOM 655 C CA . ALA A 1 81 ? 10.067 24.774 -1.493 1.00 10.99 78 ALA A CA 1
ATOM 656 C C . ALA A 1 81 ? 10.927 25.654 -2.373 1.00 10.71 78 ALA A C 1
ATOM 657 O O . ALA A 1 81 ? 10.546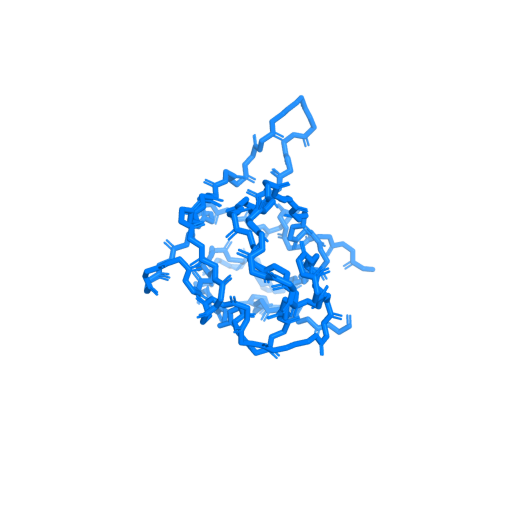 26.784 -2.670 1.00 13.26 78 ALA A O 1
ATOM 659 N N . ARG A 1 82 ? 12.009 25.079 -2.892 1.00 10.36 79 ARG A N 1
ATOM 660 C CA . ARG A 1 82 ? 12.714 25.653 -4.014 1.00 10.35 79 ARG A CA 1
ATOM 661 C C . ARG A 1 82 ? 12.185 25.035 -5.304 1.00 10.08 79 ARG A C 1
ATOM 662 O O . ARG A 1 82 ? 12.244 23.813 -5.465 1.00 12.05 79 ARG A O 1
ATOM 670 N N . LEU A 1 83 ? 11.644 25.871 -6.194 1.00 10.31 80 LEU A N 1
ATOM 671 C CA . LEU A 1 83 ? 11.036 25.397 -7.436 1.00 9.89 80 LEU A CA 1
ATOM 672 C C . LEU A 1 83 ? 11.929 25.768 -8.599 1.00 10.61 80 LEU A C 1
ATOM 673 O O . LEU A 1 83 ? 12.398 26.908 -8.687 1.00 11.23 80 LEU A O 1
ATOM 678 N N A ARG A 1 84 ? 12.154 24.808 -9.493 0.50 10.72 81 ARG A N 1
ATOM 679 N N B ARG A 1 84 ? 12.149 24.834 -9.519 0.50 11.12 81 ARG A N 1
ATOM 680 C CA A ARG A 1 84 ? 12.928 25.061 -10.699 0.50 10.69 81 ARG A CA 1
ATOM 681 C CA B ARG A 1 84 ? 13.028 25.109 -10.654 0.50 11.02 81 ARG A CA 1
ATOM 682 C C A ARG A 1 84 ? 12.041 25.741 -11.736 0.50 10.50 81 ARG A C 1
ATOM 683 C C B ARG A 1 84 ? 12.200 25.611 -11.846 0.50 10.79 81 ARG A C 1
ATOM 684 O O A ARG A 1 84 ? 10.904 25.306 -11.970 0.50 10.97 81 ARG A O 1
ATOM 685 O O B ARG A 1 84 ? 11.209 24.974 -12.229 0.50 10.78 81 ARG A O 1
ATOM 700 N N . ASP A 1 85 ? 12.559 26.784 -12.379 1.00 10.91 82 ASP A N 1
ATOM 701 C CA . ASP A 1 85 ? 11.853 27.368 -13.521 1.00 11.54 82 ASP A CA 1
ATOM 702 C C . ASP A 1 85 ? 12.290 26.736 -14.839 1.00 11.56 82 ASP A C 1
ATOM 703 O O . ASP A 1 85 ? 13.103 25.809 -14.859 1.00 11.84 82 ASP A O 1
ATOM 708 N N . CYS A 1 86 ? 11.638 27.134 -15.923 1.00 11.86 83 CYS A N 1
ATOM 709 C CA . CYS A 1 86 ? 11.908 26.506 -17.222 1.00 12.94 83 CYS A CA 1
ATOM 710 C C . CYS A 1 86 ? 13.342 26.687 -17.687 1.00 12.39 83 CYS A C 1
ATOM 711 O O . CYS A 1 86 ? 13.855 25.890 -18.468 1.00 14.00 83 CYS A O 1
ATOM 714 N N . ASN A 1 87 ? 13.978 27.757 -17.221 1.00 11.60 84 ASN A N 1
ATOM 715 C CA . ASN A 1 87 ? 15.358 28.057 -17.571 1.00 12.64 84 ASN A CA 1
ATOM 716 C C . ASN A 1 87 ? 16.394 27.399 -16.669 1.00 11.32 84 ASN A C 1
ATOM 717 O O . ASN A 1 87 ? 17.600 27.559 -16.871 1.00 11.51 84 ASN A O 1
ATOM 722 N N . GLY A 1 88 ? 15.921 26.620 -15.692 1.00 11.07 85 GLY A N 1
ATOM 723 C CA . GLY A 1 88 ? 16.820 25.844 -14.846 1.00 10.74 85 GLY A CA 1
ATOM 724 C C . GLY A 1 88 ? 17.176 26.488 -13.521 1.00 10.60 85 GLY A C 1
ATOM 725 O O . GLY A 1 88 ? 17.913 25.891 -12.734 1.00 12.38 85 GLY A O 1
ATOM 726 N N . GLU A 1 89 ? 16.629 27.674 -13.248 1.00 10.99 86 GLU A N 1
ATOM 727 C CA . GLU A 1 89 ? 16.961 28.408 -12.022 1.00 11.60 86 GLU A CA 1
ATOM 728 C C . GLU A 1 89 ? 16.010 28.016 -10.887 1.00 10.37 86 GLU A C 1
ATOM 729 O O . GLU A 1 89 ? 14.805 27.955 -11.100 1.00 11.52 86 GLU A O 1
ATOM 735 N N A PHE A 1 90 ? 16.536 27.843 -9.679 0.50 11.54 87 PHE A N 1
ATOM 736 N N B PHE A 1 90 ? 16.557 27.771 -9.695 0.50 11.06 87 PHE A N 1
ATOM 737 C CA A PHE A 1 90 ? 15.682 27.567 -8.533 0.50 11.90 87 PHE A CA 1
ATOM 738 C CA B PHE A 1 90 ? 15.748 27.595 -8.489 0.50 11.11 87 PHE A CA 1
ATOM 739 C C A PHE A 1 90 ? 15.345 28.827 -7.754 0.50 11.34 87 PHE A C 1
ATOM 740 C C B PHE A 1 90 ? 15.270 28.935 -7.939 0.50 10.60 87 PHE A C 1
ATOM 741 O O A PHE A 1 90 ? 16.217 29.670 -7.496 0.50 11.42 87 PHE A O 1
ATOM 742 O O B PHE A 1 90 ? 16.004 29.936 -7.964 0.50 11.75 87 PHE A O 1
ATOM 757 N N . HIS A 1 91 ? 14.079 28.908 -7.342 1.00 11.17 88 HIS A N 1
ATOM 758 C CA . HIS A 1 91 ? 13.535 30.043 -6.598 1.00 10.86 88 HIS A CA 1
ATOM 759 C C . HIS A 1 91 ? 12.887 29.565 -5.309 1.00 10.68 88 HIS A C 1
ATOM 760 O O . HIS A 1 91 ? 12.126 28.599 -5.314 1.00 12.72 88 HIS A O 1
ATOM 767 N N . ASP A 1 92 ? 13.135 30.279 -4.220 1.00 12.02 89 ASP A N 1
ATOM 768 C CA . ASP A 1 92 ? 12.415 30.053 -2.962 1.00 12.03 89 ASP A CA 1
ATOM 769 C C . ASP A 1 92 ? 10.982 30.519 -3.123 1.00 12.47 89 ASP A C 1
ATOM 770 O O . ASP A 1 92 ? 10.740 31.661 -3.518 1.00 14.81 89 ASP A O 1
ATOM 775 N N . ARG A 1 93 ? 10.038 29.618 -2.879 1.00 11.62 90 ARG A N 1
ATOM 776 C CA . ARG A 1 93 ? 8.623 29.940 -3.040 1.00 11.19 90 ARG A CA 1
ATOM 777 C C . ARG A 1 93 ? 7.832 29.456 -1.824 1.00 9.95 90 ARG A C 1
ATOM 778 O O . ARG A 1 93 ? 8.304 28.614 -1.059 1.00 11.23 90 ARG A O 1
ATOM 786 N N . ASP A 1 94 ? 6.621 29.992 -1.668 1.00 10.35 91 ASP A N 1
ATOM 787 C CA . ASP A 1 94 ? 5.761 29.630 -0.550 1.00 11.10 91 ASP A CA 1
ATOM 788 C C . ASP A 1 94 ? 4.319 29.600 -1.040 1.00 11.55 91 ASP A C 1
ATOM 789 O O . ASP A 1 94 ? 3.953 30.353 -1.946 1.00 13.93 91 ASP A O 1
ATOM 794 N N . VAL A 1 95 ? 3.516 28.727 -0.438 1.00 11.42 92 VAL A N 1
ATOM 795 C CA . VAL A 1 95 ? 2.098 28.694 -0.718 1.00 11.98 92 VAL A CA 1
ATOM 796 C C . VAL A 1 95 ? 1.304 28.362 0.536 1.00 11.24 92 VAL A C 1
ATOM 797 O O . VAL A 1 95 ? 1.709 27.519 1.332 1.00 12.08 92 VAL A O 1
ATOM 801 N N . ASN A 1 96 ? 0.220 29.099 0.745 1.00 11.32 93 ASN A N 1
ATOM 802 C CA . ASN A 1 96 ? -0.655 28.902 1.883 1.00 10.87 93 ASN A CA 1
ATOM 803 C C . ASN A 1 96 ? -1.681 27.833 1.514 1.00 10.56 93 ASN A C 1
ATOM 804 O O . ASN A 1 96 ? -2.434 27.988 0.546 1.00 12.98 93 ASN A O 1
ATOM 809 N N . LEU A 1 97 ? -1.706 26.755 2.293 1.00 10.95 94 LEU A N 1
ATOM 810 C CA . LEU A 1 97 ? -2.551 25.615 1.986 1.00 11.17 94 LEU A CA 1
ATOM 811 C C . LEU A 1 97 ? -3.997 25.800 2.441 1.00 12.61 94 LEU A C 1
ATOM 812 O O . LEU A 1 97 ? -4.798 24.873 2.347 1.00 12.77 94 LEU A O 1
ATOM 817 N N . ASN A 1 98 ? -4.325 26.992 2.924 1.00 13.00 95 ASN A N 1
ATOM 818 C CA . ASN A 1 98 ? -5.678 27.274 3.406 1.00 14.87 95 ASN A CA 1
ATOM 819 C C . ASN A 1 98 ? -6.761 27.271 2.336 1.00 15.50 95 ASN A C 1
ATOM 820 O O . ASN A 1 98 ? -7.934 27.352 2.665 1.00 17.32 95 ASN A O 1
ATOM 825 N N . ARG A 1 99 ? -6.371 27.076 1.080 1.00 15.70 96 ARG A N 1
ATOM 826 C CA . ARG A 1 99 ? -7.341 26.863 0.007 1.00 16.85 96 ARG A CA 1
ATOM 827 C C . ARG A 1 99 ? -7.958 25.466 0.074 1.00 16.16 96 ARG A C 1
ATOM 828 O O . ARG A 1 99 ? -9.003 25.219 -0.514 1.00 20.30 96 ARG A O 1
ATOM 836 N N . ILE A 1 100 ? -7.276 24.547 0.746 1.00 13.67 97 ILE A N 1
ATOM 837 C CA . ILE A 1 100 ? -7.802 23.213 0.969 1.00 13.36 97 ILE A CA 1
ATOM 838 C C . ILE A 1 100 ? -8.866 23.304 2.059 1.00 14.20 97 ILE A C 1
ATOM 839 O O . ILE A 1 100 ? -8.684 24.009 3.046 1.00 14.84 97 ILE A O 1
ATOM 844 N N . GLN A 1 101 ? -9.996 22.638 1.832 1.00 14.80 98 GLN A N 1
ATOM 845 C CA . GLN A 1 101 ? -11.118 22.664 2.750 1.00 15.63 98 GLN A CA 1
ATOM 846 C C . GLN A 1 101 ? -11.216 21.360 3.543 1.00 14.03 98 GLN A C 1
ATOM 847 O O . GLN A 1 101 ? -10.661 20.333 3.156 1.00 14.76 98 GLN A O 1
ATOM 853 N N . ASN A 1 102 ? -11.941 21.414 4.652 1.00 14.58 99 ASN A N 1
ATOM 854 C CA . ASN A 1 102 ? -12.378 20.237 5.371 1.00 14.79 99 ASN A CA 1
ATOM 855 C C . ASN A 1 102 ? -13.871 20.083 5.118 1.00 15.97 99 ASN A C 1
ATOM 856 O O . ASN A 1 102 ? -14.670 20.907 5.582 1.00 18.22 99 ASN A O 1
ATOM 861 N N . VAL A 1 103 ? -14.240 19.082 4.323 1.00 16.39 100 VAL A N 1
ATOM 862 C CA . VAL A 1 103 ? -15.646 18.780 4.097 1.00 18.74 100 VAL A CA 1
ATOM 863 C C . VAL A 1 103 ? -16.000 17.501 4.830 1.00 17.85 100 VAL A C 1
ATOM 864 O O . VAL A 1 103 ? -15.615 16.400 4.426 1.00 18.69 100 VAL A O 1
ATOM 868 N N . ASN A 1 104 ? -16.720 17.656 5.938 1.00 18.10 101 ASN A N 1
ATOM 869 C CA . ASN A 1 104 ? -17.148 16.527 6.739 1.00 18.10 101 ASN A CA 1
ATOM 870 C C . ASN A 1 104 ? -16.026 15.537 7.066 1.00 17.86 101 ASN A C 1
ATOM 871 O O . ASN A 1 104 ? -16.211 14.325 6.979 1.00 18.72 101 ASN A O 1
ATOM 876 N N . GLY A 1 105 ? -14.877 16.056 7.502 1.00 15.57 102 GLY A N 1
ATOM 877 C CA . GLY A 1 105 ? -13.792 15.191 7.916 1.00 16.82 102 GLY A CA 1
ATOM 878 C C . GLY A 1 105 ? -12.845 14.766 6.795 1.00 16.58 102 GLY A C 1
ATOM 879 O O . GLY A 1 105 ? -12.032 13.851 6.971 1.00 22.85 102 GLY A O 1
ATOM 880 N N . ARG A 1 106 ? -12.919 15.431 5.653 1.00 16.03 103 ARG A N 1
ATOM 881 C CA . ARG A 1 106 ? -12.086 15.054 4.505 1.00 16.16 103 ARG A CA 1
ATOM 882 C C . ARG A 1 106 ? -11.393 16.307 3.960 1.00 15.30 103 ARG A C 1
ATOM 883 O O . ARG A 1 106 ? -12.045 17.316 3.711 1.00 15.31 103 ARG A O 1
ATOM 891 N N . LEU A 1 107 ? -10.089 16.211 3.716 1.00 13.58 104 LEU A N 1
ATOM 892 C CA . LEU A 1 107 ? -9.359 17.265 3.014 1.00 13.90 104 LEU A CA 1
ATOM 893 C C . LEU A 1 107 ? -9.746 17.265 1.517 1.00 14.72 104 LEU A C 1
ATOM 894 O O . LEU A 1 107 ? -9.612 16.248 0.830 1.00 15.31 104 LEU A O 1
ATOM 899 N N A VAL A 1 108 ? -10.267 18.387 1.038 0.50 14.30 105 VAL A N 1
ATOM 900 N N B VAL A 1 108 ? -10.132 18.434 1.007 0.50 14.53 105 VAL A N 1
ATOM 901 C CA A VAL A 1 108 ? -10.607 18.508 -0.373 0.50 15.05 105 VAL A CA 1
ATOM 902 C CA B VAL A 1 108 ? -10.759 18.558 -0.318 0.50 16.06 105 VAL A CA 1
ATOM 903 C C A VAL A 1 108 ? -10.118 19.809 -0.962 0.50 15.83 105 VAL A C 1
ATOM 904 C C B VAL A 1 108 ? -10.328 19.861 -0.989 0.50 16.09 105 VAL A C 1
ATOM 905 O O A VAL A 1 108 ? -9.875 20.781 -0.259 0.50 15.50 105 VAL A O 1
ATOM 906 O O B VAL A 1 108 ? -10.374 20.909 -0.357 0.50 15.92 105 VAL A O 1
ATOM 913 N N . PHE A 1 109 ? -9.975 19.814 -2.274 1.00 18.23 106 PHE A N 1
ATOM 914 C CA . PHE A 1 109 ? -9.657 21.027 -3.011 1.00 20.24 106 PHE A CA 1
ATOM 915 C C . PHE A 1 109 ? -10.642 21.250 -4.161 1.00 23.57 106 PHE A C 1
ATOM 916 O O . PHE A 1 109 ? -10.773 20.397 -5.027 1.00 25.42 106 PHE A O 1
ATOM 924 N N . GLN A 1 110 ? -11.313 22.401 -4.159 1.00 28.41 107 GLN A N 1
ATOM 925 C CA . GLN A 1 110 ? -12.140 22.825 -5.291 1.00 32.22 107 GLN A CA 1
ATOM 926 C C . GLN A 1 110 ? -11.815 24.258 -5.731 1.00 33.88 107 GLN A C 1
ATOM 927 O O . GLN A 1 110 ? -11.113 25.004 -5.032 1.00 35.52 107 GLN A O 1
#

InterPro domains:
  IPR011058 Cyanovirin-N [PF08881] (3-101)
  IPR011058 Cyanovirin-N [SM01111] (2-102)
  IPR036673 Cyanovirin-N superfamily [G3DSA:2.30.60.10] (1-103)
  IPR036673 Cyanovirin-N superfamily [SSF51322] (1-102)

Solvent-accessible surface area: 6270 Å² total; per-residue (Å²): 142,132,14,2,35,104,29,18,106,99,8,77,35,47,80,72,11,121,10,0,101,2,48,0,102,30,92,124,42,88,92,56,74,12,85,28,68,0,16,78,20,1,3,33,86,79,0,98,31,78,45,52,9,124,69,0,21,131,41,17,89,68,31,147,42,86,50,129,43,56,115,77,102,56,0,20,0,103,4,80,0,97,23,113,148,40,105,70,46,120,65,82,15,44,0,45,129,0,27,27,72,101,3,159,3,13,54,152

Radius of gyration: 13.88 Å; Cα contacts (8 Å, |Δi|>4): 294; chains: 1; bounding box: 38×25×33 Å

Organism: Tuber borchii (NCBI:txid42251)